Protein AF-A0A960HPD8-F1 (afdb_monomer)

S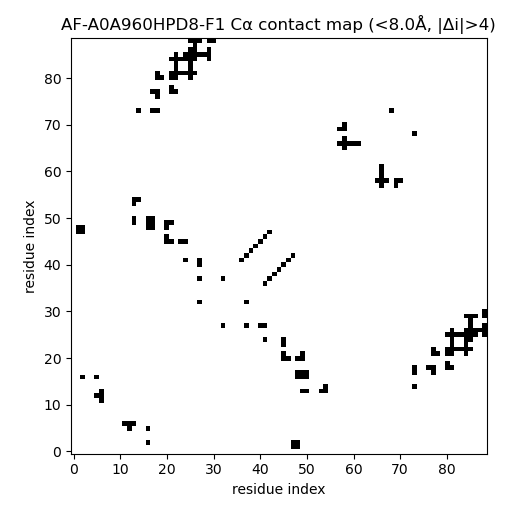econdary structure (DSSP, 8-state):
-HHHHHHTT-TTHHHHHHHHHHHHHHHHHHT---HHHIIIIIIIIIHHH--HHHHHHHHTSS-HHHHHHHHHHHHHHHHHHHHHHHHH-

Sequence (89 aa):
MTRFGLVKWHRHGVIGANLAGSFLLGLLWSTDPGSDLVLVVGTGFCGSLTTFSSFGLDASVGTPARRLLVVVGTTVGCLAAVSIGYAIG

Structure (mmCIF, N/CA/C/O backbone):
data_AF-A0A960HPD8-F1
#
_entry.id   AF-A0A960HPD8-F1
#
loop_
_atom_site.group_PDB
_atom_site.id
_atom_site.type_symbol
_atom_site.label_atom_id
_atom_site.label_alt_id
_atom_site.label_comp_id
_atom_site.label_asym_id
_atom_site.label_entity_id
_atom_site.label_seq_id
_atom_site.pdbx_PDB_ins_code
_atom_site.Cartn_x
_atom_site.Cartn_y
_atom_site.Cartn_z
_atom_site.occupancy
_atom_site.B_iso_or_equiv
_atom_site.auth_seq_id
_atom_site.auth_comp_id
_atom_site.auth_asym_id
_atom_site.auth_atom_id
_atom_site.pdbx_PDB_model_num
ATOM 1 N N . MET A 1 1 ? -10.533 -8.661 -12.623 1.00 46.88 1 MET A N 1
ATOM 2 C CA . MET A 1 1 ? -11.059 -9.907 -12.003 1.00 46.88 1 MET A CA 1
ATOM 3 C C . MET A 1 1 ? -10.085 -10.573 -11.019 1.00 46.88 1 MET A C 1
ATOM 5 O O . MET A 1 1 ? -10.507 -11.427 -10.254 1.00 46.88 1 MET A O 1
ATOM 9 N N . THR A 1 2 ? -8.818 -10.159 -10.960 1.00 54.16 2 THR A N 1
ATOM 10 C CA . THR A 1 2 ? -7.753 -10.738 -10.113 1.00 54.16 2 THR A CA 1
ATOM 11 C C . THR A 1 2 ? -7.991 -10.600 -8.602 1.00 54.16 2 THR A C 1
ATOM 13 O O . THR A 1 2 ? -7.688 -11.510 -7.837 1.00 54.16 2 THR A O 1
ATOM 16 N N . ARG A 1 3 ? -8.616 -9.507 -8.153 1.00 53.69 3 ARG A N 1
ATOM 17 C CA . ARG A 1 3 ? -8.862 -9.249 -6.724 1.00 53.69 3 ARG A CA 1
ATOM 18 C C . ARG A 1 3 ? -9.991 -10.090 -6.103 1.00 53.69 3 ARG A C 1
ATOM 20 O O . ARG A 1 3 ? -9.910 -10.450 -4.930 1.00 53.69 3 ARG A O 1
ATOM 27 N N . PHE A 1 4 ? -11.028 -10.443 -6.866 1.00 52.91 4 PHE A N 1
ATOM 28 C CA . PHE A 1 4 ? -12.169 -11.214 -6.340 1.00 52.91 4 PHE A CA 1
ATOM 29 C C . PHE A 1 4 ? -11.775 -12.633 -5.895 1.00 52.91 4 PHE A C 1
ATOM 31 O O . PHE A 1 4 ? -12.408 -13.178 -4.995 1.00 52.91 4 PHE A O 1
ATOM 38 N N . GLY A 1 5 ? -10.707 -13.203 -6.465 1.00 56.50 5 GLY A N 1
ATOM 39 C CA . 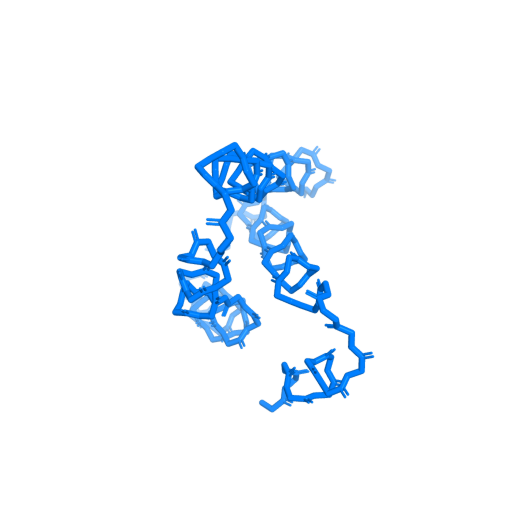GLY A 1 5 ? -10.149 -14.486 -6.027 1.00 56.50 5 GLY A CA 1
ATOM 40 C C . GLY A 1 5 ? -9.435 -14.411 -4.671 1.00 56.50 5 GLY A C 1
ATOM 41 O O . GLY A 1 5 ? -9.617 -15.295 -3.840 1.00 56.50 5 GLY A O 1
ATOM 42 N N . LEU A 1 6 ? -8.691 -13.328 -4.412 1.00 52.78 6 LEU A N 1
ATOM 43 C CA . LEU A 1 6 ? -7.920 -13.126 -3.173 1.00 52.78 6 LEU A CA 1
ATOM 44 C C . LEU A 1 6 ? -8.786 -12.677 -1.984 1.00 52.78 6 LEU A C 1
ATOM 46 O O . LEU A 1 6 ? -8.526 -13.052 -0.843 1.00 52.78 6 LEU A O 1
ATOM 50 N N . VAL A 1 7 ? -9.834 -11.886 -2.233 1.00 53.84 7 VAL A N 1
ATOM 51 C CA . VAL A 1 7 ? -10.692 -11.326 -1.169 1.00 53.84 7 VAL A CA 1
ATOM 52 C C . VAL A 1 7 ? -11.695 -12.351 -0.626 1.00 53.84 7 VAL A C 1
ATOM 54 O O . VAL A 1 7 ? -12.134 -12.228 0.515 1.00 53.84 7 VAL A O 1
ATOM 57 N N . LYS A 1 8 ? -12.024 -13.402 -1.392 1.00 49.44 8 LYS A N 1
ATOM 58 C CA . LYS A 1 8 ? -13.013 -14.417 -0.987 1.00 49.44 8 LYS A CA 1
ATOM 59 C C . LYS A 1 8 ? -12.543 -15.324 0.163 1.00 49.44 8 LYS A C 1
ATOM 61 O O . LYS A 1 8 ? -13.376 -16.022 0.728 1.00 49.44 8 LYS A O 1
ATOM 66 N N . TRP A 1 9 ? -11.249 -15.315 0.509 1.00 46.97 9 TRP A N 1
ATOM 67 C CA . TRP A 1 9 ? -10.655 -16.312 1.411 1.00 46.97 9 TRP A CA 1
ATOM 68 C C . TRP A 1 9 ? -10.062 -15.779 2.727 1.00 46.97 9 TRP A C 1
ATOM 70 O O . TRP A 1 9 ? -10.010 -16.546 3.680 1.00 46.97 9 TRP A O 1
ATOM 80 N N . HIS A 1 10 ? -9.671 -14.501 2.866 1.00 51.28 10 HIS A N 1
ATOM 81 C CA . HIS A 1 10 ? -9.086 -14.011 4.130 1.00 51.28 10 HIS A CA 1
ATOM 82 C C . HIS A 1 10 ? -9.323 -12.518 4.412 1.00 51.28 10 HIS A C 1
ATOM 84 O O . HIS A 1 10 ? -9.176 -11.667 3.537 1.00 51.28 10 HIS A O 1
ATOM 90 N N . ARG A 1 11 ? -9.534 -12.187 5.697 1.00 58.88 11 ARG A N 1
ATOM 91 C CA . ARG A 1 11 ? -9.592 -10.818 6.262 1.00 58.88 11 ARG A CA 1
ATOM 92 C C . ARG A 1 11 ? -8.353 -9.950 5.946 1.00 58.88 11 ARG A C 1
ATOM 94 O O . ARG A 1 11 ? -8.408 -8.741 6.112 1.00 58.88 11 ARG A O 1
ATOM 101 N N . HIS A 1 12 ? -7.258 -10.542 5.463 1.00 67.62 12 HIS A N 1
ATOM 102 C CA . HIS A 1 12 ? -6.015 -9.851 5.090 1.00 67.62 12 HIS A CA 1
ATOM 103 C C . HIS A 1 12 ? -5.849 -9.607 3.580 1.00 67.62 12 HIS A C 1
ATOM 105 O O . HIS A 1 12 ? -4.851 -9.016 3.168 1.00 67.62 12 HIS A O 1
ATOM 111 N N . GLY A 1 13 ? -6.809 -10.021 2.744 1.00 80.25 13 GLY A N 1
ATOM 112 C CA . GLY A 1 13 ? -6.703 -9.901 1.284 1.00 80.25 13 GLY A CA 1
ATOM 113 C C . GLY A 1 13 ? -6.559 -8.457 0.786 1.00 80.25 13 GLY A C 1
ATOM 114 O O . GLY A 1 13 ? -5.904 -8.221 -0.223 1.00 80.25 13 GLY A O 1
ATOM 115 N N . VAL A 1 14 ? -7.110 -7.479 1.515 1.00 87.69 14 VAL A N 1
ATOM 116 C CA . VAL A 1 14 ? -6.979 -6.045 1.198 1.00 87.69 14 VAL A CA 1
ATOM 117 C C . VAL A 1 14 ? -5.548 -5.547 1.412 1.00 87.69 14 VAL A C 1
ATOM 119 O O . VAL A 1 14 ? -5.006 -4.861 0.549 1.00 87.69 14 VAL A O 1
ATOM 122 N N . ILE A 1 15 ? -4.920 -5.919 2.531 1.00 89.00 15 ILE A N 1
ATOM 123 C CA . ILE A 1 15 ? -3.539 -5.526 2.848 1.00 89.00 15 ILE A CA 1
ATOM 124 C C . ILE A 1 15 ? -2.585 -6.168 1.840 1.00 89.00 15 ILE A C 1
ATOM 126 O O . ILE A 1 15 ? -1.796 -5.466 1.216 1.00 89.00 15 ILE A O 1
ATOM 130 N N . GLY A 1 16 ? -2.706 -7.480 1.614 1.00 90.44 16 GLY A N 1
ATOM 131 C CA . GLY A 1 16 ? -1.845 -8.199 0.672 1.00 90.44 16 GLY A CA 1
ATOM 132 C C . GLY A 1 16 ? -1.932 -7.655 -0.756 1.00 90.44 16 GLY A C 1
ATOM 133 O O . GLY A 1 16 ? -0.904 -7.455 -1.396 1.00 90.44 16 GLY A O 1
ATOM 134 N N . ALA A 1 17 ? -3.141 -7.350 -1.241 1.00 90.94 17 ALA A N 1
ATOM 135 C CA . ALA A 1 17 ? -3.325 -6.790 -2.579 1.00 90.94 17 ALA A CA 1
ATOM 136 C C . ALA A 1 17 ? -2.724 -5.379 -2.718 1.00 90.94 17 ALA A C 1
ATOM 138 O O . ALA A 1 17 ? -2.094 -5.082 -3.732 1.00 90.94 17 ALA A O 1
ATOM 139 N N . ASN A 1 18 ? -2.865 -4.530 -1.691 1.00 94.12 18 ASN A N 1
ATOM 140 C CA . ASN A 1 18 ? -2.254 -3.201 -1.673 1.00 94.12 18 ASN A CA 1
ATOM 141 C C . ASN A 1 18 ? -0.719 -3.272 -1.647 1.00 94.12 18 ASN A C 1
ATOM 143 O O . ASN A 1 18 ? -0.079 -2.629 -2.473 1.00 94.12 18 ASN A O 1
ATOM 147 N N . LEU A 1 19 ? -0.130 -4.108 -0.784 1.00 95.19 19 LEU A N 1
ATOM 148 C CA . LEU A 1 19 ? 1.325 -4.295 -0.718 1.00 95.19 19 LEU A CA 1
ATOM 149 C C . LEU A 1 19 ? 1.893 -4.831 -2.040 1.00 95.19 19 LEU A C 1
ATOM 151 O O . LEU A 1 19 ? 2.875 -4.292 -2.545 1.00 95.19 19 LEU A O 1
ATOM 155 N N . ALA A 1 20 ? 1.262 -5.856 -2.621 1.00 94.00 20 ALA A N 1
ATOM 156 C CA . ALA A 1 20 ? 1.699 -6.432 -3.890 1.00 94.00 20 ALA A CA 1
ATOM 157 C C . ALA A 1 20 ? 1.615 -5.417 -5.041 1.00 94.00 20 ALA A C 1
ATOM 159 O O . ALA A 1 20 ? 2.557 -5.290 -5.818 1.00 94.00 20 ALA A O 1
ATOM 160 N N . GLY A 1 21 ? 0.520 -4.654 -5.131 1.00 93.25 21 GLY A N 1
ATOM 161 C CA . GLY A 1 21 ? 0.381 -3.605 -6.141 1.00 93.25 21 GLY A CA 1
ATOM 162 C C . GLY A 1 21 ? 1.390 -2.469 -5.969 1.00 93.25 21 GLY A C 1
ATOM 163 O O . GLY A 1 21 ? 1.963 -2.016 -6.956 1.00 93.25 21 GLY A O 1
ATOM 164 N N . SER A 1 22 ? 1.672 -2.049 -4.732 1.00 95.00 22 SER A N 1
ATOM 165 C CA . SER A 1 22 ? 2.706 -1.047 -4.447 1.00 95.00 22 SER A CA 1
ATOM 166 C C . SER A 1 22 ? 4.111 -1.535 -4.806 1.00 95.00 22 SER A C 1
ATOM 168 O O . SER A 1 22 ? 4.870 -0.782 -5.406 1.00 95.00 22 SER A O 1
ATOM 170 N N . PHE A 1 23 ? 4.447 -2.792 -4.508 1.00 95.69 23 PHE A N 1
ATOM 171 C CA . PHE A 1 23 ? 5.725 -3.388 -4.908 1.00 95.69 23 PHE A CA 1
ATOM 172 C C . PHE A 1 23 ? 5.898 -3.418 -6.432 1.00 95.69 23 PHE A C 1
ATOM 174 O O . PHE A 1 23 ? 6.926 -2.986 -6.948 1.00 95.69 23 PHE A O 1
ATOM 181 N N . LEU A 1 24 ? 4.869 -3.862 -7.161 1.00 94.75 24 LEU A N 1
ATOM 182 C CA . LEU A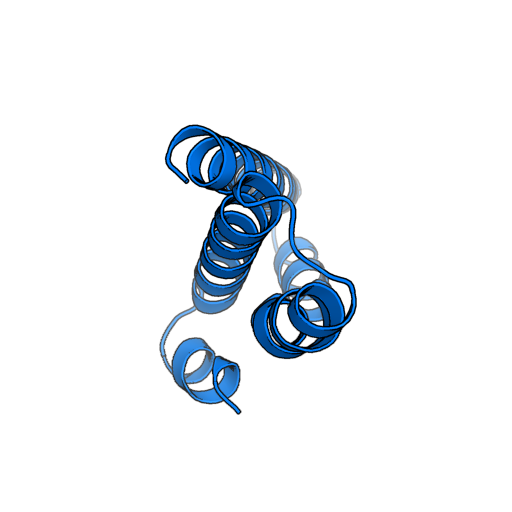 1 24 ? 4.887 -3.897 -8.625 1.00 94.75 24 LEU A CA 1
ATOM 183 C C . LEU A 1 24 ? 4.981 -2.503 -9.249 1.00 94.75 24 LEU A C 1
ATOM 185 O O . LEU A 1 24 ? 5.650 -2.344 -10.263 1.00 94.75 24 LEU A O 1
ATOM 189 N N . LEU A 1 25 ? 4.350 -1.489 -8.648 1.00 93.44 25 LEU A N 1
ATOM 190 C CA . LEU A 1 25 ? 4.529 -0.098 -9.070 1.00 93.44 25 LEU A CA 1
ATOM 191 C C . LEU A 1 25 ? 5.977 0.371 -8.891 1.00 93.44 25 LEU A C 1
ATOM 193 O O . LEU A 1 25 ? 6.480 1.079 -9.755 1.00 93.44 25 LEU A O 1
ATOM 197 N N . GLY A 1 26 ? 6.648 -0.044 -7.812 1.00 94.31 26 GLY A N 1
ATOM 198 C CA . GLY A 1 26 ? 8.065 0.248 -7.589 1.00 94.31 26 GLY A CA 1
ATOM 199 C C . GLY A 1 26 ? 8.951 -0.343 -8.683 1.00 94.31 26 GLY A C 1
ATOM 200 O O . GLY A 1 26 ? 9.729 0.384 -9.290 1.00 94.31 26 GLY A O 1
ATOM 201 N N . LEU A 1 27 ? 8.758 -1.632 -8.988 1.00 94.50 27 LEU A N 1
ATOM 202 C CA . LEU A 1 27 ? 9.455 -2.32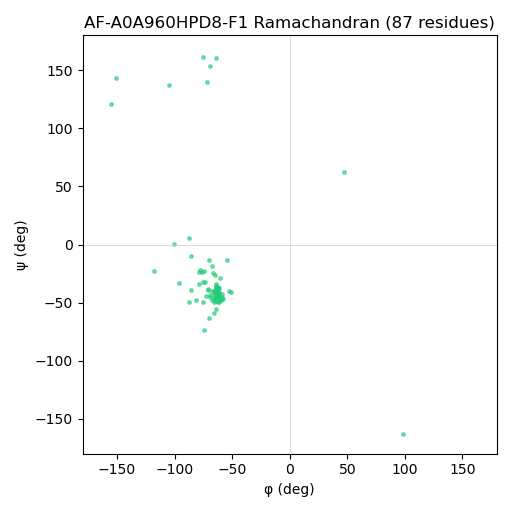1 -10.084 1.00 94.50 27 LEU A CA 1
ATOM 203 C C . LEU A 1 27 ? 9.158 -1.707 -11.456 1.00 94.50 27 LEU A C 1
ATOM 205 O O . LEU A 1 27 ? 10.022 -1.649 -12.318 1.00 94.50 27 LEU A O 1
ATOM 209 N N . LEU A 1 28 ? 7.922 -1.264 -11.690 1.00 93.81 28 LEU A N 1
ATOM 210 C CA . LEU A 1 28 ? 7.571 -0.600 -12.940 1.00 93.81 28 LEU A CA 1
ATOM 211 C C . LEU A 1 28 ? 8.365 0.701 -13.087 1.00 93.81 28 LEU A C 1
ATOM 213 O O . LEU A 1 28 ? 8.914 0.967 -14.151 1.00 93.81 28 LEU A O 1
ATOM 217 N N . TRP A 1 29 ? 8.441 1.493 -12.017 1.00 94.25 29 TRP A N 1
ATOM 218 C CA . TRP A 1 29 ? 9.072 2.809 -12.047 1.00 94.25 29 TRP A CA 1
ATOM 219 C C . TRP A 1 29 ? 10.604 2.768 -12.083 1.00 94.25 29 TRP A C 1
ATOM 221 O O . TRP A 1 29 ? 11.205 3.731 -12.549 1.00 94.25 29 TRP A O 1
ATOM 231 N N . SER A 1 30 ? 11.243 1.680 -11.636 1.00 93.62 30 SER A N 1
ATOM 232 C CA . SER A 1 30 ? 12.706 1.527 -11.731 1.00 93.62 30 SER A CA 1
ATOM 233 C C . SER A 1 30 ? 13.197 1.417 -13.178 1.00 93.62 30 SER A C 1
ATOM 235 O O . SER A 1 30 ? 14.328 1.781 -13.481 1.00 93.62 30 SER A O 1
ATOM 237 N N . THR A 1 31 ? 12.328 0.968 -14.089 1.00 91.81 31 THR A N 1
ATOM 238 C CA . THR A 1 31 ? 12.675 0.704 -15.495 1.00 91.81 31 THR A CA 1
ATOM 239 C C . THR A 1 31 ? 12.544 1.907 -16.435 1.00 91.81 31 THR A C 1
ATOM 241 O O . THR A 1 31 ? 12.696 1.733 -17.641 1.00 91.81 31 THR A O 1
ATOM 244 N N . ASP A 1 32 ? 12.252 3.104 -15.911 1.00 89.38 32 ASP A N 1
ATOM 245 C CA . ASP A 1 32 ? 11.902 4.306 -16.694 1.00 89.38 32 ASP A CA 1
ATOM 246 C C . ASP A 1 32 ? 10.841 4.013 -17.785 1.00 89.38 32 ASP A C 1
ATOM 248 O O . ASP A 1 32 ? 11.103 4.057 -18.992 1.00 89.38 32 ASP A O 1
ATOM 252 N N . PRO A 1 33 ? 9.630 3.597 -17.369 1.00 90.81 33 PRO A N 1
ATOM 253 C CA . PRO A 1 33 ? 8.651 2.997 -18.262 1.00 90.81 33 PRO A CA 1
ATOM 254 C C . PRO A 1 33 ? 8.026 4.028 -19.209 1.00 90.81 33 PRO A C 1
ATOM 256 O O . PRO A 1 33 ? 7.625 5.121 -18.809 1.00 90.81 33 PRO A O 1
ATOM 259 N N . GLY A 1 34 ? 7.825 3.633 -20.469 1.00 91.44 34 GLY A N 1
ATOM 260 C CA . GLY A 1 34 ? 7.053 4.424 -21.430 1.00 91.44 34 GLY A CA 1
ATOM 261 C C . GLY A 1 34 ? 5.574 4.577 -21.039 1.00 91.44 34 GLY A C 1
ATOM 262 O O . GLY A 1 34 ? 5.020 3.774 -20.282 1.00 91.44 34 GLY A O 1
ATOM 263 N N . SER A 1 35 ? 4.902 5.583 -21.611 1.00 90.31 35 SER A N 1
ATOM 264 C CA . SER A 1 35 ? 3.511 5.957 -21.290 1.00 90.31 35 SER A CA 1
ATOM 265 C C . SER A 1 35 ? 2.512 4.800 -21.378 1.00 90.31 35 SER A C 1
ATOM 267 O O . SER A 1 35 ? 1.638 4.667 -20.522 1.00 90.31 35 SER A O 1
ATOM 269 N N . ASP A 1 36 ? 2.655 3.937 -22.382 1.00 91.25 36 ASP A N 1
ATOM 270 C CA . ASP A 1 36 ? 1.727 2.828 -22.620 1.00 91.25 36 ASP A CA 1
ATOM 271 C C . ASP A 1 36 ? 1.862 1.743 -21.547 1.00 91.25 36 ASP A C 1
ATOM 273 O O . ASP A 1 36 ? 0.867 1.193 -21.071 1.00 91.25 36 ASP A O 1
ATOM 277 N N . LEU A 1 37 ? 3.096 1.480 -21.104 1.00 89.94 37 LEU A N 1
ATOM 278 C CA . LEU A 1 37 ? 3.375 0.527 -20.035 1.00 89.94 37 LEU A CA 1
ATOM 279 C C . LEU A 1 37 ? 2.822 1.042 -18.699 1.00 89.94 37 LEU A C 1
ATOM 281 O O . LEU A 1 37 ? 2.216 0.281 -17.944 1.00 89.94 37 LEU A O 1
ATOM 285 N N . VAL A 1 38 ? 2.951 2.347 -18.437 1.00 93.19 38 VAL A N 1
ATOM 286 C CA . VAL A 1 38 ? 2.354 2.998 -17.261 1.00 93.19 38 VAL A CA 1
ATOM 287 C C . VAL A 1 38 ? 0.828 2.902 -17.286 1.00 93.19 38 VAL A C 1
ATOM 289 O O . VAL A 1 38 ? 0.227 2.581 -16.261 1.00 93.19 38 VAL A O 1
ATOM 292 N N . LEU A 1 39 ? 0.188 3.111 -18.438 1.00 93.00 39 LEU A N 1
ATOM 293 C CA . LEU A 1 39 ? -1.268 3.004 -18.570 1.00 93.00 39 LEU A CA 1
ATOM 294 C C . LEU A 1 39 ? -1.767 1.574 -18.334 1.00 93.00 39 LEU A C 1
ATOM 296 O O . LEU A 1 39 ? -2.712 1.358 -17.574 1.00 93.00 39 LEU A O 1
ATOM 300 N N . VAL A 1 40 ? -1.132 0.579 -18.953 1.00 92.25 40 VAL A N 1
ATOM 301 C CA . VAL A 1 40 ? -1.589 -0.814 -18.860 1.00 92.25 40 VAL A CA 1
ATOM 302 C C . VAL A 1 40 ? -1.241 -1.426 -17.503 1.00 92.25 40 VAL A C 1
ATOM 304 O O . VAL A 1 40 ? -2.105 -2.015 -16.848 1.00 92.25 40 VAL A O 1
ATOM 307 N N . VAL A 1 41 ? 0.008 -1.288 -17.058 1.00 91.12 41 VAL A N 1
ATOM 308 C CA . VAL A 1 41 ? 0.509 -1.947 -15.843 1.00 91.12 41 VAL A CA 1
ATOM 309 C C . VAL A 1 41 ? 0.233 -1.099 -14.608 1.00 91.12 41 VAL A C 1
ATOM 311 O O . VAL A 1 41 ? -0.326 -1.603 -13.636 1.00 91.12 41 VAL A O 1
ATOM 314 N N . GLY A 1 42 ? 0.568 0.190 -14.647 1.00 91.50 42 GLY A N 1
ATOM 315 C CA . GLY A 1 42 ? 0.364 1.102 -13.524 1.00 91.50 42 GLY A CA 1
ATOM 316 C C . GLY A 1 42 ? -1.116 1.401 -13.289 1.00 91.50 42 GLY A C 1
ATOM 317 O O . GLY A 1 42 ? -1.676 1.040 -12.252 1.00 91.50 42 GLY A O 1
ATOM 318 N N . THR A 1 43 ? -1.780 2.031 -14.258 1.00 91.19 43 THR A N 1
ATOM 319 C CA . THR A 1 43 ? -3.191 2.424 -14.120 1.00 91.19 43 THR A CA 1
ATOM 320 C C . THR A 1 43 ? -4.133 1.221 -14.199 1.00 91.19 43 THR A C 1
ATOM 322 O O . THR A 1 43 ? -5.042 1.104 -13.379 1.00 91.19 43 THR A O 1
ATOM 325 N N . GLY A 1 44 ? -3.919 0.308 -15.149 1.00 91.12 44 GLY A N 1
ATOM 326 C CA . GLY A 1 44 ? -4.774 -0.862 -15.353 1.00 91.12 44 GLY A CA 1
ATOM 327 C C . GLY A 1 44 ? -4.575 -1.947 -14.294 1.00 91.12 44 GLY A C 1
ATOM 328 O O . GLY A 1 44 ? -5.431 -2.158 -13.431 1.00 91.12 44 GLY A O 1
ATOM 329 N N . PHE A 1 45 ? -3.455 -2.671 -14.360 1.00 88.81 45 PHE A N 1
ATOM 330 C CA . PHE A 1 45 ? -3.220 -3.838 -13.507 1.00 88.81 45 PHE A CA 1
ATOM 331 C C . PHE A 1 45 ? -3.100 -3.461 -12.025 1.00 88.81 45 PHE A C 1
ATOM 333 O O . PHE A 1 45 ? -3.924 -3.914 -11.224 1.00 88.81 45 PHE A O 1
ATOM 340 N N . CYS A 1 46 ? -2.140 -2.605 -11.660 1.00 90.19 46 CYS A N 1
ATOM 341 C CA . CYS A 1 46 ? -1.919 -2.187 -10.274 1.00 90.19 46 CYS A CA 1
ATOM 342 C C . CYS A 1 46 ? -3.122 -1.411 -9.715 1.00 90.19 46 CYS A C 1
ATOM 344 O O . CYS A 1 46 ? -3.513 -1.638 -8.567 1.00 90.19 46 CYS A O 1
ATOM 346 N N . GLY A 1 47 ? -3.782 -0.581 -10.529 1.00 88.75 47 GLY A N 1
ATOM 347 C CA . GLY A 1 47 ? -5.032 0.084 -10.145 1.00 88.75 47 GLY A CA 1
ATOM 348 C C . GLY A 1 47 ? -6.186 -0.886 -9.862 1.00 88.75 47 GLY A C 1
ATOM 349 O O . GLY A 1 47 ? -6.953 -0.673 -8.928 1.00 88.75 47 GLY A O 1
ATOM 350 N N . SER A 1 48 ? -6.294 -1.993 -10.607 1.00 88.19 48 SER A N 1
ATOM 351 C CA . SER A 1 48 ? -7.320 -3.024 -10.367 1.00 88.19 48 SER A CA 1
ATOM 352 C C . SER A 1 48 ? -6.997 -3.979 -9.206 1.00 88.19 48 SER A C 1
ATOM 354 O O . SER A 1 48 ? -7.903 -4.608 -8.646 1.00 88.19 48 SER A O 1
ATOM 356 N N . LEU A 1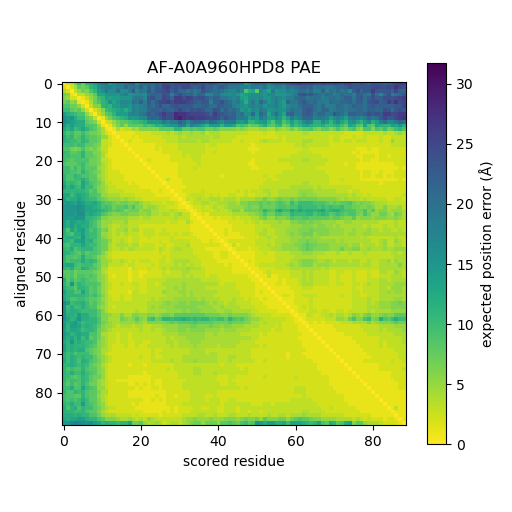 49 ? -5.711 -4.116 -8.867 1.00 88.62 49 LEU A N 1
ATOM 357 C CA . LEU A 1 49 ? -5.217 -4.956 -7.778 1.00 88.62 49 LEU A CA 1
ATOM 358 C C . LEU A 1 49 ? -5.354 -4.245 -6.424 1.00 88.62 49 LEU A C 1
ATOM 360 O O . LEU A 1 49 ? -5.869 -4.833 -5.471 1.00 88.62 49 LEU A O 1
ATOM 364 N N . THR A 1 50 ? -4.927 -2.984 -6.354 1.00 92.12 50 THR A N 1
ATOM 365 C CA . THR A 1 50 ? -5.004 -2.156 -5.144 1.00 92.12 50 THR A CA 1
ATOM 366 C C . THR A 1 50 ? -6.427 -1.653 -4.879 1.00 92.12 50 THR A C 1
ATOM 368 O O . THR A 1 50 ? -7.321 -1.704 -5.724 1.00 92.12 50 THR A O 1
ATOM 371 N N . THR A 1 51 ? -6.697 -1.222 -3.649 1.00 92.00 51 THR A N 1
ATOM 372 C CA . THR A 1 51 ? -8.013 -0.719 -3.257 1.00 92.00 51 THR A CA 1
ATOM 373 C C . THR A 1 51 ? -7.930 0.227 -2.069 1.00 92.00 51 THR A C 1
ATOM 375 O O . THR A 1 51 ? -7.525 -0.147 -0.967 1.00 92.00 51 THR A O 1
ATOM 378 N N . PHE A 1 52 ? -8.399 1.456 -2.280 1.00 89.38 52 PHE A N 1
ATOM 379 C CA . PHE A 1 52 ? -8.577 2.415 -1.195 1.00 89.38 52 PHE A CA 1
ATOM 380 C C . PHE A 1 52 ? -9.930 2.248 -0.491 1.00 89.38 52 PHE A C 1
ATOM 382 O O . PHE A 1 52 ? -10.002 2.306 0.732 1.00 89.38 52 PHE A O 1
ATOM 389 N N . SER A 1 53 ? -11.006 1.972 -1.234 1.00 88.81 53 SER A N 1
ATOM 390 C CA . SER A 1 53 ? -12.366 1.901 -0.679 1.00 88.81 53 SER A CA 1
ATOM 391 C C . SER A 1 53 ? -12.530 0.799 0.370 1.00 88.81 53 SER A C 1
ATOM 393 O O . SER A 1 53 ? -13.067 1.046 1.447 1.00 88.81 53 SER A O 1
ATOM 395 N N . SER A 1 54 ? -12.026 -0.410 0.107 1.00 88.75 54 SER A N 1
ATOM 396 C CA . SER A 1 54 ? -12.104 -1.498 1.090 1.00 88.75 54 SER A CA 1
ATOM 397 C C . SER A 1 54 ? -11.134 -1.318 2.253 1.00 88.75 54 SER A C 1
ATOM 399 O O . SER A 1 54 ? -11.476 -1.679 3.373 1.00 88.75 54 SER A O 1
ATOM 401 N N . PHE A 1 55 ? -9.970 -0.708 2.016 1.00 90.00 55 PHE A N 1
ATOM 402 C CA . PHE A 1 55 ? -9.063 -0.306 3.091 1.00 90.00 55 PHE A CA 1
ATOM 403 C C . PHE A 1 55 ? -9.726 0.714 4.025 1.00 90.00 55 PHE A C 1
ATOM 405 O O . PHE A 1 55 ? -9.673 0.545 5.238 1.00 90.00 55 PHE A O 1
ATOM 412 N N . GLY A 1 56 ? -10.409 1.724 3.478 1.00 89.56 56 GLY A N 1
ATOM 413 C CA . GLY A 1 56 ? -11.143 2.718 4.260 1.00 89.56 56 GLY A CA 1
ATOM 414 C C . GLY A 1 56 ? -12.263 2.098 5.096 1.00 89.56 56 GLY A C 1
ATOM 415 O O . GLY A 1 56 ? -12.417 2.441 6.267 1.00 89.56 56 GLY A O 1
ATOM 416 N N . LEU A 1 57 ? -12.994 1.127 4.535 1.00 90.31 57 LEU A N 1
ATOM 417 C CA . LEU A 1 57 ? -13.983 0.356 5.289 1.00 90.31 57 LEU A CA 1
ATOM 418 C C . LEU A 1 57 ? -13.327 -0.431 6.435 1.00 90.31 57 LEU A C 1
ATOM 420 O O . LEU A 1 57 ? -13.765 -0.291 7.575 1.00 90.31 57 LEU A O 1
ATOM 424 N N . ASP A 1 58 ? -12.246 -1.176 6.189 1.00 87.12 58 ASP A N 1
ATOM 425 C CA . ASP A 1 58 ? -11.546 -1.942 7.234 1.00 87.12 58 ASP A CA 1
ATOM 426 C C . ASP A 1 58 ? -10.947 -1.046 8.330 1.00 87.12 58 ASP A C 1
ATOM 428 O O . ASP A 1 58 ? -11.045 -1.358 9.522 1.00 87.12 58 ASP A O 1
ATOM 432 N N . ALA A 1 59 ? -10.375 0.093 7.936 1.00 89.62 59 ALA A N 1
ATOM 433 C CA . ALA A 1 59 ? -9.849 1.120 8.829 1.00 89.62 59 ALA A CA 1
ATOM 434 C C . ALA A 1 59 ? -10.948 1.829 9.638 1.00 89.62 59 ALA A C 1
ATOM 436 O O . ALA A 1 59 ? -10.673 2.436 10.673 1.00 89.62 59 ALA A O 1
ATOM 437 N N . SER A 1 60 ? -12.209 1.750 9.207 1.00 91.38 60 SER A N 1
ATOM 438 C CA . SER A 1 60 ? -13.330 2.371 9.909 1.00 91.38 60 SER A CA 1
ATOM 439 C C . SER A 1 60 ? -13.911 1.499 11.030 1.00 91.38 60 SER A C 1
ATOM 441 O O .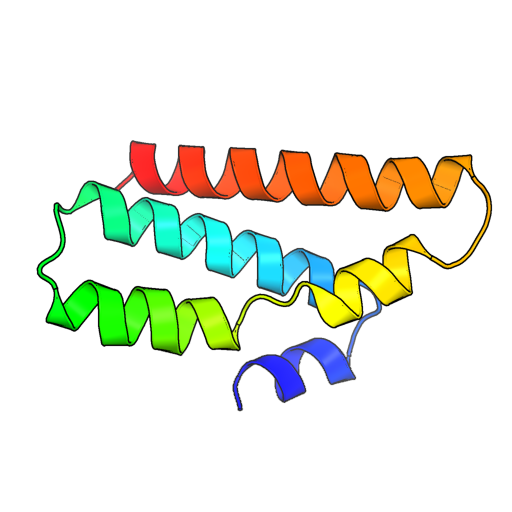 SER A 1 60 ? -14.685 2.011 11.836 1.00 91.38 60 SER A O 1
ATOM 443 N N . VAL A 1 61 ? -13.513 0.228 11.148 1.00 89.12 61 VAL A N 1
ATOM 444 C CA . VAL A 1 61 ? -14.109 -0.730 12.096 1.00 89.12 61 VAL A CA 1
ATOM 445 C C . VAL A 1 61 ? -13.208 -0.988 13.312 1.00 89.12 61 VAL A C 1
ATOM 447 O O . VAL A 1 61 ? -12.009 -1.248 13.190 1.00 89.12 61 VAL A O 1
ATOM 450 N N . GLY A 1 62 ? -13.806 -1.025 14.506 1.00 91.44 62 GLY A N 1
ATOM 451 C CA . GLY A 1 62 ? -13.153 -1.432 15.755 1.00 91.44 62 GLY A CA 1
ATOM 452 C C . GLY A 1 62 ? -12.672 -0.270 16.628 1.00 91.44 62 GLY A C 1
ATOM 453 O O . GLY A 1 62 ? -13.116 0.867 16.482 1.00 91.44 62 GLY A O 1
ATOM 454 N N . THR A 1 63 ? -11.779 -0.567 17.576 1.00 96.19 63 THR A N 1
ATOM 455 C CA . THR A 1 63 ? -11.268 0.417 18.546 1.00 96.19 63 THR A CA 1
ATOM 456 C C . THR A 1 63 ? -10.370 1.465 17.878 1.00 96.19 63 THR A C 1
ATOM 458 O O . THR A 1 63 ? -9.720 1.150 16.879 1.00 96.19 63 THR A O 1
ATOM 461 N N . PRO A 1 64 ? -10.248 2.690 18.429 1.00 94.50 64 PRO A N 1
ATOM 462 C CA . PRO A 1 64 ? -9.360 3.723 17.882 1.00 94.50 64 PRO A CA 1
ATOM 463 C C . PRO A 1 64 ? -7.923 3.233 17.651 1.00 94.50 64 PRO A C 1
ATOM 465 O O . PRO A 1 64 ? -7.348 3.491 16.597 1.00 94.50 64 PRO A O 1
ATOM 468 N N . ALA A 1 65 ? -7.381 2.441 18.582 1.00 94.88 65 ALA A N 1
ATOM 469 C CA . ALA A 1 65 ? -6.058 1.836 18.450 1.00 94.88 65 ALA A CA 1
ATOM 470 C C . ALA A 1 65 ? -5.966 0.879 17.249 1.00 94.88 65 ALA A C 1
ATOM 472 O O . ALA A 1 65 ? -5.014 0.948 16.476 1.00 94.88 65 ALA A O 1
ATOM 473 N N . ARG A 1 66 ? -6.975 0.021 17.036 1.00 91.44 66 ARG A N 1
ATOM 474 C CA . ARG A 1 66 ? -7.016 -0.883 15.876 1.00 91.44 66 ARG A CA 1
ATOM 475 C C . ARG A 1 66 ? -7.103 -0.108 14.563 1.00 91.44 66 ARG A C 1
ATOM 477 O O . ARG A 1 66 ? -6.414 -0.461 13.613 1.00 91.44 66 ARG A O 1
ATOM 484 N N . ARG A 1 67 ? -7.930 0.938 14.513 1.00 92.38 67 ARG A N 1
ATOM 485 C CA . ARG A 1 67 ? -8.077 1.802 13.329 1.00 92.38 67 ARG A CA 1
ATOM 486 C C . ARG A 1 67 ? -6.738 2.450 12.981 1.00 92.38 67 ARG A C 1
ATOM 488 O O . ARG A 1 67 ? -6.301 2.360 11.838 1.00 92.38 67 ARG A O 1
ATOM 495 N N . LEU A 1 68 ? -6.047 3.000 13.983 1.00 94.69 68 LEU A N 1
ATOM 496 C CA . LEU A 1 68 ? -4.717 3.582 13.813 1.00 94.69 68 LEU A CA 1
ATOM 497 C C . LEU A 1 68 ? -3.701 2.548 13.313 1.00 94.69 68 LEU A C 1
ATOM 499 O O . LEU A 1 68 ? -2.983 2.820 12.356 1.00 94.69 68 LEU A O 1
ATOM 503 N N . LEU A 1 69 ? -3.678 1.349 13.902 1.00 93.75 69 LEU A N 1
ATOM 504 C CA . LEU A 1 69 ? -2.782 0.269 13.479 1.00 93.75 69 LEU A CA 1
ATOM 505 C C . LEU A 1 69 ? -3.024 -0.158 12.028 1.00 93.75 69 LEU A C 1
ATOM 507 O O . LEU A 1 69 ? -2.066 -0.337 11.284 1.00 93.75 69 LEU A O 1
ATOM 511 N N . VAL A 1 70 ? -4.284 -0.298 11.607 1.00 91.75 70 VAL A N 1
ATOM 512 C CA . VAL A 1 70 ? -4.618 -0.653 10.219 1.00 91.75 70 VAL A CA 1
ATOM 513 C C . VAL A 1 70 ? -4.179 0.452 9.261 1.00 91.75 70 VAL A C 1
ATOM 515 O O . VAL A 1 70 ? -3.550 0.150 8.247 1.00 91.75 70 VAL A O 1
ATOM 518 N N . VAL A 1 71 ? -4.460 1.718 9.586 1.00 94.44 71 VAL A N 1
ATOM 519 C CA . VAL A 1 71 ? -4.101 2.860 8.733 1.00 94.44 71 VAL A CA 1
ATOM 520 C C . VAL A 1 71 ? -2.591 3.001 8.603 1.00 94.44 71 VAL A C 1
ATOM 522 O O . VAL A 1 71 ? -2.067 2.991 7.489 1.00 94.44 71 VAL A O 1
ATOM 525 N N . VAL A 1 72 ? -1.889 3.100 9.731 1.00 96.25 72 VAL A N 1
ATOM 526 C CA . VAL A 1 72 ? -0.440 3.314 9.755 1.00 96.25 72 VAL A CA 1
ATOM 527 C C . VAL A 1 72 ? 0.280 2.086 9.213 1.00 96.25 72 VAL A C 1
ATOM 529 O O . VAL A 1 72 ? 1.112 2.220 8.324 1.00 96.25 72 VAL A O 1
ATOM 532 N N . GLY A 1 73 ? 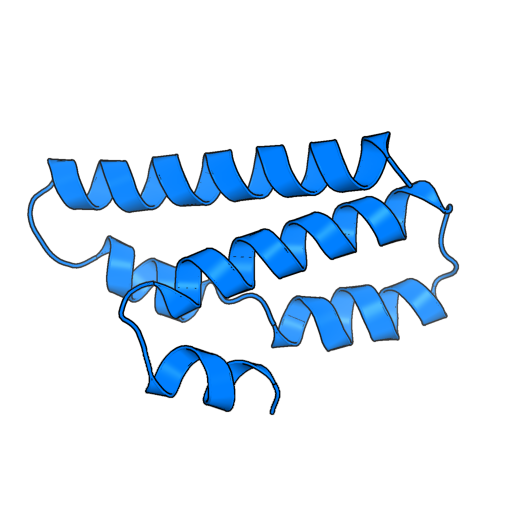-0.081 0.887 9.674 1.00 95.12 73 GLY A N 1
ATOM 533 C CA . GLY A 1 73 ? 0.572 -0.355 9.266 1.00 95.12 73 GLY A CA 1
ATOM 534 C C . GLY A 1 73 ? 0.444 -0.630 7.770 1.00 95.12 73 GLY A C 1
ATOM 535 O O . GLY A 1 73 ? 1.436 -0.950 7.122 1.00 95.12 73 GLY A O 1
ATOM 536 N N . THR A 1 74 ? -0.748 -0.442 7.195 1.00 93.69 74 THR A N 1
ATOM 537 C 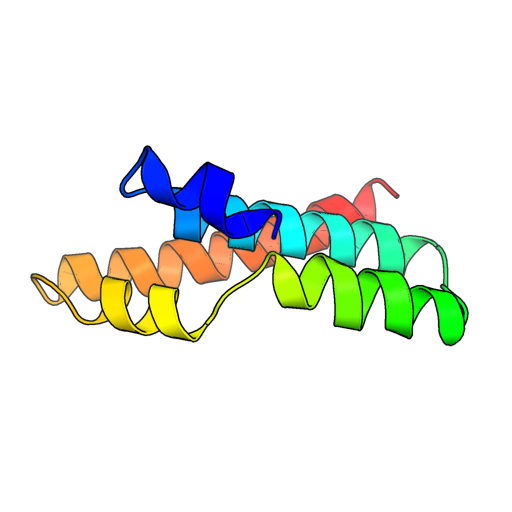CA . THR A 1 74 ? -0.946 -0.656 5.751 1.00 93.69 74 THR A CA 1
ATOM 538 C C . THR A 1 74 ? -0.228 0.414 4.935 1.00 93.69 74 THR A C 1
ATOM 540 O O . THR A 1 74 ? 0.444 0.082 3.966 1.00 93.69 74 THR A O 1
ATOM 543 N N . THR A 1 75 ? -0.309 1.685 5.340 1.00 95.19 75 THR A N 1
ATOM 544 C CA . THR A 1 75 ? 0.335 2.790 4.609 1.00 95.19 75 THR A CA 1
ATOM 545 C C . THR A 1 75 ? 1.856 2.656 4.620 1.00 95.19 75 THR A C 1
ATOM 547 O O . THR A 1 75 ? 2.485 2.699 3.565 1.00 95.19 75 THR A O 1
ATOM 550 N N . VAL A 1 76 ? 2.453 2.426 5.795 1.00 97.69 76 VAL A N 1
ATOM 551 C CA . VAL A 1 76 ? 3.899 2.200 5.931 1.00 97.69 76 VAL A CA 1
ATOM 552 C C . VAL A 1 76 ? 4.320 0.944 5.168 1.00 97.69 76 VAL A C 1
ATOM 554 O O . VAL A 1 76 ? 5.328 0.972 4.468 1.00 97.69 76 VAL A O 1
ATOM 557 N N . GLY A 1 77 ? 3.528 -0.131 5.231 1.00 96.50 77 GLY A N 1
ATOM 558 C CA . GLY A 1 77 ? 3.773 -1.353 4.466 1.00 96.50 77 GLY A CA 1
ATOM 559 C C . GLY A 1 77 ? 3.799 -1.118 2.953 1.00 96.50 77 GLY A C 1
ATOM 560 O O . GLY A 1 77 ? 4.715 -1.584 2.283 1.00 96.50 77 GLY A O 1
ATOM 561 N N . CYS A 1 78 ? 2.850 -0.350 2.411 1.00 96.31 78 CYS A N 1
ATOM 562 C CA . CYS A 1 78 ? 2.830 0.017 0.993 1.00 96.31 78 CYS A CA 1
ATOM 563 C C . CYS A 1 78 ? 4.032 0.886 0.593 1.00 96.31 78 CYS A C 1
ATOM 565 O O . CYS A 1 78 ? 4.622 0.654 -0.461 1.00 96.31 78 CYS A O 1
ATOM 567 N N . LEU A 1 79 ? 4.417 1.858 1.429 1.00 97.31 79 LEU A N 1
ATOM 568 C CA . LEU A 1 79 ? 5.583 2.718 1.186 1.00 97.31 79 LEU A CA 1
ATOM 569 C C . LEU A 1 79 ? 6.897 1.928 1.204 1.00 97.31 79 LEU A C 1
ATOM 571 O O . LEU A 1 79 ? 7.769 2.145 0.362 1.00 97.31 79 LEU A O 1
ATOM 575 N N . ALA A 1 80 ? 7.028 0.977 2.129 1.00 97.56 80 ALA A N 1
ATOM 576 C CA . ALA A 1 80 ? 8.157 0.059 2.149 1.00 97.56 80 ALA A CA 1
ATOM 577 C C . ALA A 1 80 ? 8.154 -0.823 0.894 1.00 97.56 80 ALA A C 1
ATOM 579 O O . ALA A 1 80 ? 9.176 -0.941 0.230 1.00 97.56 80 ALA A O 1
ATOM 580 N N . ALA A 1 81 ? 7.000 -1.381 0.523 1.00 96.62 81 ALA A N 1
ATOM 581 C CA . ALA A 1 81 ? 6.864 -2.246 -0.644 1.00 96.62 81 ALA A CA 1
ATOM 582 C C . ALA A 1 81 ? 7.257 -1.539 -1.951 1.00 96.62 81 ALA A C 1
ATOM 584 O O . ALA A 1 81 ? 8.050 -2.089 -2.709 1.00 96.62 81 ALA A O 1
ATOM 585 N N . VAL A 1 82 ? 6.767 -0.319 -2.203 1.00 97.38 82 VAL A N 1
ATOM 586 C CA . VAL A 1 82 ? 7.147 0.444 -3.408 1.00 97.38 82 VAL A CA 1
ATOM 587 C C . VAL A 1 82 ? 8.633 0.802 -3.407 1.00 97.38 82 VAL A C 1
ATOM 589 O O . VAL A 1 82 ? 9.288 0.648 -4.431 1.00 97.38 82 VAL A O 1
ATOM 592 N N . SER A 1 83 ? 9.188 1.195 -2.256 1.00 97.19 83 SER A N 1
ATOM 593 C CA . SER A 1 83 ? 10.618 1.513 -2.127 1.00 97.19 83 SER A CA 1
ATOM 594 C C . SER A 1 83 ? 11.498 0.292 -2.395 1.00 97.19 83 SER A C 1
ATOM 596 O O . SER A 1 83 ? 12.493 0.392 -3.104 1.00 97.19 83 SER A O 1
ATOM 598 N N . ILE A 1 84 ? 11.116 -0.871 -1.859 1.00 97.38 84 ILE A N 1
ATOM 599 C CA . ILE A 1 84 ? 11.821 -2.139 -2.078 1.00 97.38 84 ILE A CA 1
ATOM 600 C C . ILE A 1 84 ? 11.713 -2.561 -3.545 1.00 97.38 84 ILE A C 1
ATOM 602 O O . ILE A 1 84 ? 12.713 -2.962 -4.128 1.00 97.38 84 ILE A O 1
ATOM 606 N N . GLY A 1 85 ? 10.527 -2.449 -4.151 1.00 95.56 85 GLY A N 1
ATOM 607 C CA . GLY A 1 85 ? 10.338 -2.736 -5.573 1.00 95.56 85 GLY A CA 1
ATOM 608 C C . GLY A 1 85 ? 11.232 -1.862 -6.445 1.00 95.56 85 GLY A C 1
ATOM 609 O O . GLY A 1 85 ? 11.949 -2.379 -7.290 1.00 95.56 85 GLY A O 1
ATOM 610 N N . TYR A 1 86 ? 11.263 -0.559 -6.176 1.00 96.00 86 TYR A N 1
ATOM 611 C CA . TYR A 1 86 ? 12.105 0.380 -6.913 1.00 96.00 86 TYR A CA 1
ATOM 612 C C . TYR A 1 86 ? 13.607 0.123 -6.733 1.00 96.00 86 TYR A C 1
ATOM 614 O O . TYR A 1 86 ? 14.372 0.312 -7.665 1.00 96.00 86 TYR A O 1
ATOM 622 N N . ALA A 1 87 ? 14.045 -0.293 -5.541 1.00 96.12 87 ALA A N 1
ATOM 623 C CA . ALA A 1 87 ? 15.461 -0.528 -5.259 1.00 96.12 87 ALA A CA 1
ATOM 624 C C . ALA A 1 87 ? 16.012 -1.835 -5.861 1.00 96.12 87 ALA A C 1
ATOM 626 O O . ALA A 1 87 ? 17.227 -1.968 -5.994 1.00 96.12 87 ALA A O 1
ATOM 627 N N . ILE A 1 88 ? 15.146 -2.818 -6.132 1.00 95.12 88 ILE A N 1
ATOM 628 C CA . ILE A 1 88 ? 15.539 -4.135 -6.660 1.00 95.12 88 ILE A CA 1
ATOM 629 C C . ILE A 1 88 ? 15.407 -4.203 -8.187 1.00 95.12 88 ILE A C 1
ATOM 631 O O . ILE A 1 88 ? 16.151 -4.959 -8.815 1.00 95.12 88 ILE A O 1
ATOM 635 N N . GLY A 1 89 ? 14.430 -3.497 -8.758 1.00 87.06 89 GLY A N 1
ATOM 636 C CA . GLY A 1 89 ? 14.229 -3.425 -10.207 1.00 87.06 89 GLY A CA 1
ATOM 637 C C . GLY A 1 89 ? 15.160 -2.439 -10.888 1.00 87.06 89 GLY A C 1
ATOM 638 O O . GLY A 1 89 ? 15.115 -2.446 -12.134 1.00 87.06 89 GLY A O 1
#

pLDDT: mean 87.3, std 13.72, range [46.88, 97.69]

Foldseek 3Di:
DVLVVQVVPDPCSQLVLLLVLLLQLLLCVLVVDDPVCCVCNVCNVSVVSHDDVVLVVCLVDDDPVSSCCSVVVSVVSSVVSSPVSNVVD

Radius of gyration: 13.86 Å; Cα contacts (8 Å, |Δi|>4): 101; chains: 1; bounding box: 30×22×41 Å

Mean predicted aligned error: 5.71 Å

Nearest PDB structures (foldseek):
  5a40-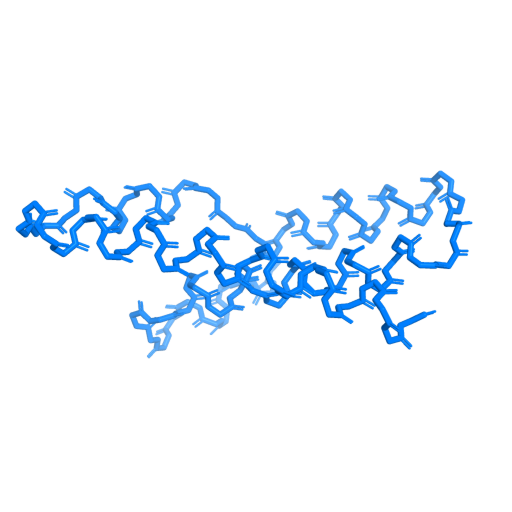assembly2_C  TM=9.003E-01  e=7.023E-03  Bordetella pertussis
  6bqo-assembly2_B-2  TM=8.981E-01  e=1.852E-02  Bordetella pertussis Tohama I
  6b2d-assembly1_A  TM=8.754E-01  e=2.850E-02  Escherichia coli
  6b2b-assembly1_B  TM=8.725E-01  e=4.156E-02  Escherichia coli
  7kka-assembly1_B  TM=8.735E-01  e=4.386E-02  Escherichia coli

Solvent-accessible surface area (backbone atoms only — not comparable to full-atom values): 4602 Å² total; per-residue (Å²): 123,74,44,65,68,50,52,76,75,43,99,54,30,62,55,54,31,30,30,53,26,28,20,52,48,14,32,46,59,46,62,71,61,54,73,68,55,41,49,50,47,45,56,43,49,30,49,60,41,29,63,65,71,64,46,54,54,60,36,68,50,79,55,73,69,54,19,49,49,48,50,52,51,48,52,51,46,24,54,50,27,20,52,52,20,34,75,73,73